Protein AF-A0A947ZB09-F1 (afdb_monomer)

Nearest PDB structures (foldseek):
  5fwl-assembly1_E  TM=7.378E-01  e=1.685E+00  Homo sapiens
  5fwk-assembly1_E  TM=7.440E-01  e=1.910E+00  Homo sapiens
  9c3i-assembly1_S  TM=6.758E-01  e=5.527E+00  Homo sapiens

Solvent-accessible surface area (backbone atoms only — not comparable to full-atom values): 6956 Å² total; per-residue (Å²): 134,90,80,82,79,88,73,82,77,86,71,90,79,78,80,80,72,70,97,64,78,86,76,70,78,64,84,77,91,85,71,79,83,56,88,48,73,65,56,42,52,50,54,51,50,52,56,48,49,57,50,49,51,57,48,50,68,51,42,56,63,53,42,51,55,50,50,56,53,35,54,64,31,67,77,37,76,91,36,53,72,59,33,55,55,45,51,56,48,43,52,53,49,52,53,50,43,53,55,46,50,51,54,33,41,77,69,66,77,45,136

Foldseek 3Di:
DDDDDPDDDPDPDDPPPPPDDPPPVDPDDDDDDQPDPVSVVVVVVVVVLVVLVVLLVCLVVVLVVLVVVLVVCVVPPVCVVVSVVSVVVSVVSVVSSVVSVVVCVVVVNDD

Structure (mmCIF, N/CA/C/O backbone):
data_AF-A0A947ZB09-F1
#
_entry.id   AF-A0A947ZB09-F1
#
loop_
_atom_site.group_PDB
_atom_site.id
_atom_site.type_symbol
_atom_site.label_atom_id
_atom_site.label_alt_id
_atom_site.label_comp_id
_atom_site.label_asym_id
_atom_site.label_entity_id
_atom_site.label_seq_id
_atom_site.pdbx_PDB_ins_code
_atom_site.Cartn_x
_atom_site.Cartn_y
_atom_site.Cartn_z
_atom_site.occupancy
_atom_site.B_iso_or_equiv
_atom_site.auth_seq_id
_atom_site.auth_comp_id
_atom_site.auth_asym_id
_atom_site.auth_atom_id
_atom_site.pdbx_PDB_model_num
ATOM 1 N N . ALA A 1 1 ? -66.129 6.537 -6.401 1.00 45.91 1 ALA A N 1
ATOM 2 C CA . ALA A 1 1 ? -65.199 5.637 -7.109 1.00 45.91 1 ALA A CA 1
ATOM 3 C C . ALA A 1 1 ? -64.169 6.477 -7.857 1.00 45.91 1 ALA A C 1
ATOM 5 O O . ALA A 1 1 ? -64.613 7.369 -8.556 1.00 45.91 1 ALA A O 1
ATOM 6 N N . LYS A 1 2 ? -62.871 6.143 -7.702 1.00 46.53 2 LYS A N 1
ATOM 7 C CA . LYS A 1 2 ? -61.719 6.411 -8.603 1.00 46.53 2 LYS A CA 1
ATOM 8 C C . LYS A 1 2 ? -61.416 7.886 -8.953 1.00 46.53 2 LYS A C 1
ATOM 10 O O . LYS A 1 2 ? -62.307 8.622 -9.322 1.00 46.53 2 LYS A O 1
ATOM 15 N N . LEU A 1 3 ? -60.193 8.403 -8.978 1.00 44.88 3 LEU A N 1
ATOM 16 C CA . LEU A 1 3 ? -58.837 8.009 -8.586 1.00 44.88 3 LEU A CA 1
ATOM 17 C C . LEU A 1 3 ? -58.070 9.347 -8.584 1.00 44.88 3 LEU A C 1
ATOM 19 O O . LEU A 1 3 ? -58.241 10.158 -9.493 1.00 44.88 3 LEU A O 1
ATOM 23 N N . ASN A 1 4 ? -57.290 9.596 -7.535 1.00 46.47 4 ASN A N 1
ATOM 24 C CA . ASN A 1 4 ? -56.634 10.875 -7.290 1.00 46.47 4 ASN A CA 1
ATOM 25 C C . ASN A 1 4 ? -55.526 11.180 -8.302 1.00 46.47 4 ASN A C 1
ATOM 27 O O . ASN A 1 4 ? -54.732 10.315 -8.670 1.00 46.47 4 ASN A O 1
ATOM 31 N N . ALA A 1 5 ? -55.471 12.461 -8.665 1.00 50.31 5 ALA A N 1
ATOM 32 C CA . ALA A 1 5 ? -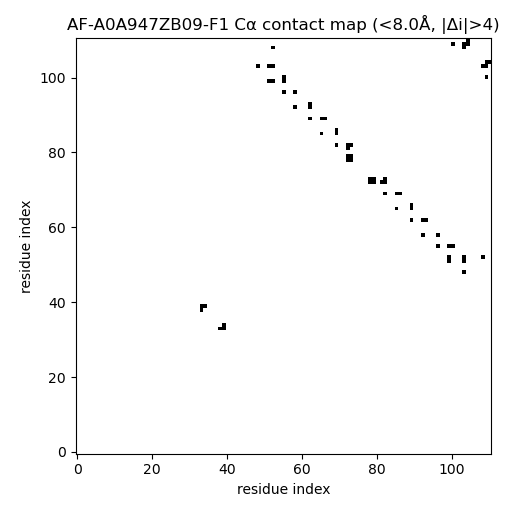54.403 13.103 -9.404 1.00 50.31 5 ALA A CA 1
ATOM 33 C C . ALA A 1 5 ? -53.023 12.757 -8.822 1.00 50.31 5 ALA A C 1
ATOM 35 O O . ALA A 1 5 ? -52.780 12.900 -7.621 1.00 50.31 5 ALA A O 1
ATOM 36 N N . PHE A 1 6 ? -52.114 12.349 -9.707 1.00 45.75 6 PHE A N 1
ATOM 37 C CA . PHE A 1 6 ? -50.680 12.271 -9.456 1.00 45.75 6 PHE A CA 1
ATOM 38 C C . PHE A 1 6 ? -50.170 13.668 -9.066 1.00 45.75 6 PHE A C 1
ATOM 40 O O . PHE A 1 6 ? -49.841 14.493 -9.916 1.00 45.75 6 PHE A O 1
ATOM 47 N N . LYS A 1 7 ? -50.122 13.956 -7.763 1.00 47.69 7 LYS A N 1
ATOM 48 C CA . LYS A 1 7 ? -49.312 15.052 -7.234 1.00 47.69 7 LYS A CA 1
ATOM 49 C C . LYS A 1 7 ? -47.868 14.574 -7.194 1.00 47.69 7 LYS A C 1
ATOM 51 O O . LYS A 1 7 ? -47.515 13.663 -6.452 1.00 47.69 7 LYS A O 1
ATOM 56 N N . SER A 1 8 ? -47.069 15.209 -8.039 1.00 48.00 8 SER A N 1
ATOM 57 C CA . SER A 1 8 ? -45.614 15.186 -8.075 1.00 48.00 8 SER A CA 1
ATOM 58 C C . SER A 1 8 ? -45.012 15.205 -6.668 1.00 48.00 8 SER A C 1
ATOM 60 O O . SER A 1 8 ? -45.037 16.230 -5.982 1.00 48.00 8 SER A O 1
ATOM 62 N N . ILE A 1 9 ? -44.442 14.077 -6.250 1.00 45.03 9 ILE A N 1
ATOM 63 C CA . ILE A 1 9 ? -43.523 14.047 -5.118 1.00 45.03 9 ILE A CA 1
ATOM 64 C C . ILE A 1 9 ? -42.211 14.626 -5.637 1.00 45.03 9 ILE A C 1
ATOM 66 O O . ILE A 1 9 ? -41.512 14.011 -6.441 1.00 45.03 9 ILE A O 1
ATOM 70 N N . ASN A 1 10 ? -41.906 15.837 -5.190 1.00 45.38 10 ASN A N 1
ATOM 71 C CA . ASN A 1 10 ? -40.607 16.461 -5.363 1.00 45.38 10 ASN A CA 1
ATOM 72 C C . ASN A 1 10 ? -39.614 15.694 -4.466 1.00 45.38 10 ASN A C 1
ATOM 74 O O . ASN A 1 10 ? -39.427 16.036 -3.303 1.00 45.38 10 ASN A O 1
ATOM 78 N N . MET A 1 11 ? -39.066 14.582 -4.967 1.00 44.12 11 MET A N 1
ATOM 79 C CA . MET A 1 11 ? -37.993 13.826 -4.314 1.00 44.12 11 MET A CA 1
ATOM 80 C C . MET A 1 11 ? -36.657 14.531 -4.600 1.00 44.12 11 MET A C 1
ATOM 82 O O . MET A 1 11 ? -36.211 14.525 -5.752 1.00 44.12 11 MET A O 1
ATOM 86 N N . PRO A 1 12 ? -35.963 15.108 -3.605 1.00 44.81 12 PRO A N 1
ATOM 87 C CA . PRO A 1 12 ? -34.585 15.519 -3.787 1.00 44.81 12 PRO A CA 1
ATOM 88 C C . PRO A 1 12 ? -33.700 14.271 -3.721 1.00 44.81 12 PRO A C 1
ATOM 90 O O . PRO A 1 12 ? -33.501 13.685 -2.661 1.00 44.81 12 PRO A O 1
ATOM 93 N N . GLY A 1 13 ? -33.142 13.869 -4.861 1.00 49.66 13 GLY A N 1
ATOM 94 C CA . GLY A 1 13 ? -32.010 12.944 -4.872 1.00 49.66 13 GLY A CA 1
ATOM 95 C C . GLY A 1 13 ? -32.282 11.558 -5.438 1.00 49.66 13 GLY A C 1
ATOM 96 O O . GLY A 1 13 ? -32.057 10.561 -4.770 1.00 49.66 13 GLY A O 1
ATOM 97 N N . THR A 1 14 ? -32.575 11.483 -6.730 1.00 51.50 14 THR A N 1
ATOM 98 C CA . THR A 1 14 ? -32.046 10.395 -7.563 1.00 51.50 14 THR A CA 1
ATOM 99 C C . THR A 1 14 ? -31.568 11.000 -8.869 1.00 51.50 14 THR A C 1
ATOM 101 O O . THR A 1 14 ? -32.195 10.868 -9.917 1.00 51.50 14 THR A O 1
ATOM 104 N N . GLY A 1 15 ? -30.451 11.727 -8.781 1.00 44.72 15 GLY A N 1
ATOM 105 C CA . GLY A 1 15 ? -29.661 12.083 -9.948 1.00 44.72 15 GLY A CA 1
ATOM 106 C C . GLY A 1 15 ? -29.249 10.793 -10.641 1.00 44.72 15 GLY A C 1
ATOM 107 O O . GLY A 1 15 ? -28.316 10.114 -10.211 1.00 44.72 15 GLY A O 1
ATOM 108 N N . ASN A 1 16 ? -30.007 10.456 -11.678 1.00 50.44 16 ASN A N 1
ATOM 109 C CA . ASN A 1 16 ? -29.683 9.491 -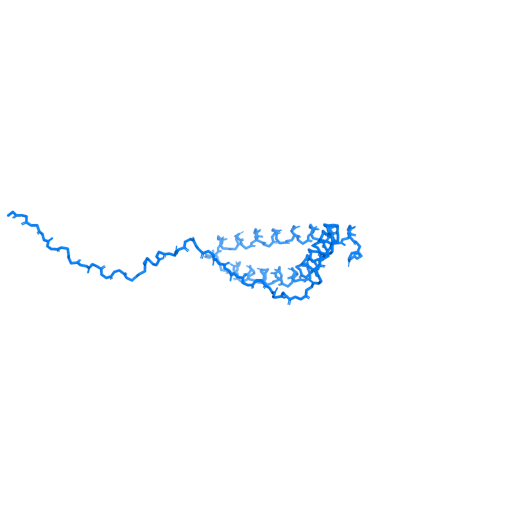12.704 1.00 50.44 16 ASN A CA 1
ATOM 110 C C . ASN A 1 16 ? -28.319 9.900 -13.272 1.00 50.44 16 ASN A C 1
ATOM 112 O O . ASN A 1 16 ? -28.241 10.773 -14.134 1.00 50.44 16 ASN A O 1
ATOM 116 N N . ARG A 1 17 ? -27.222 9.390 -12.698 1.00 57.56 17 ARG A N 1
ATOM 117 C CA . ARG A 1 17 ? -25.889 9.679 -13.229 1.00 57.56 17 ARG A CA 1
ATOM 118 C C . ARG A 1 17 ? -25.842 9.001 -14.593 1.00 57.56 17 ARG A C 1
ATOM 120 O O . ARG A 1 17 ? -25.943 7.773 -14.619 1.00 57.56 17 ARG A O 1
ATOM 127 N N . PRO A 1 18 ? -25.690 9.734 -15.706 1.00 48.44 18 PRO A N 1
ATOM 128 C CA . PRO A 1 18 ? -25.430 9.072 -16.968 1.00 48.44 18 PRO A CA 1
ATOM 129 C C . PRO A 1 18 ? -24.162 8.233 -16.786 1.00 48.44 18 PRO A C 1
ATOM 131 O O . PRO A 1 18 ? -23.133 8.730 -16.318 1.00 48.44 18 PRO A O 1
ATOM 134 N N . PHE A 1 19 ? -24.249 6.941 -17.108 1.00 49.91 19 PHE A N 1
ATOM 135 C CA . PHE A 1 19 ? -23.088 6.091 -17.358 1.00 49.91 19 PHE A CA 1
ATOM 136 C C . PHE A 1 19 ? -22.382 6.666 -18.590 1.00 49.91 19 PHE A C 1
ATOM 138 O O . PHE A 1 19 ? -22.607 6.264 -19.724 1.00 49.91 19 PHE A O 1
ATOM 145 N N . GLY A 1 20 ? -21.598 7.709 -18.358 1.00 46.94 20 GLY A N 1
ATOM 146 C CA . GLY A 1 20 ? -21.008 8.531 -19.391 1.00 46.94 20 GLY A CA 1
ATOM 147 C C . GLY A 1 20 ? -19.768 9.184 -18.824 1.00 46.94 20 GLY A C 1
ATOM 148 O O . GLY A 1 20 ? -19.840 10.243 -18.214 1.00 46.94 20 GLY A O 1
ATOM 149 N N . LEU A 1 21 ? -18.638 8.509 -19.028 1.00 51.34 21 LEU A N 1
ATOM 150 C CA . LEU A 1 21 ? -17.324 9.135 -19.135 1.00 51.34 21 LEU A CA 1
ATOM 151 C C . LEU A 1 21 ? -16.968 10.053 -17.959 1.00 51.34 21 LEU A C 1
ATOM 153 O O . LEU A 1 21 ? -16.958 11.278 -18.073 1.00 51.34 21 LEU A O 1
ATOM 157 N N . THR A 1 22 ? -16.522 9.464 -16.845 1.00 47.38 22 THR A N 1
ATOM 158 C CA . THR A 1 22 ? -15.582 10.190 -15.986 1.00 47.38 22 THR A CA 1
ATOM 159 C C . THR A 1 22 ? -14.274 10.332 -16.761 1.00 47.38 22 THR A C 1
ATOM 161 O O . THR A 1 22 ? -13.331 9.564 -16.559 1.00 47.38 22 THR A O 1
ATOM 164 N N . ASN A 1 23 ? -14.210 11.319 -17.653 1.00 49.47 23 ASN A N 1
ATOM 165 C CA . ASN A 1 23 ? -12.961 11.888 -18.124 1.00 49.47 23 ASN A CA 1
ATOM 166 C C . ASN A 1 23 ? -12.312 12.576 -16.919 1.00 49.47 23 ASN A C 1
ATOM 168 O O . ASN A 1 23 ? -12.288 13.797 -16.800 1.00 49.47 23 ASN A O 1
ATOM 172 N N . LYS A 1 24 ? -11.778 11.776 -15.987 1.00 47.78 24 LYS A N 1
ATOM 173 C CA . LYS A 1 24 ? -10.641 12.227 -15.203 1.00 47.78 24 LYS A CA 1
ATOM 174 C C . LYS A 1 24 ? -9.555 12.427 -16.238 1.00 47.78 24 LYS A C 1
ATOM 176 O O . LYS A 1 24 ? -8.953 11.454 -16.685 1.00 47.78 24 LYS A O 1
ATO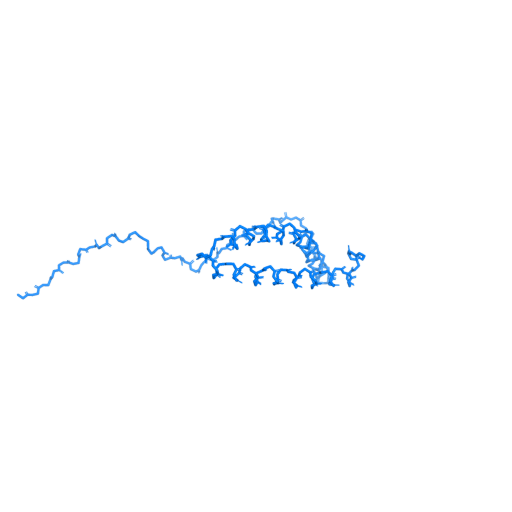M 181 N N . ALA A 1 25 ? -9.366 13.676 -16.648 1.00 49.00 25 ALA A N 1
ATOM 182 C CA . ALA A 1 25 ? -8.112 14.115 -17.212 1.00 49.00 25 ALA A CA 1
ATOM 183 C C . ALA A 1 25 ? -7.016 13.595 -16.271 1.00 49.00 25 ALA A C 1
ATOM 185 O O . ALA A 1 25 ? -6.809 14.110 -15.172 1.00 49.00 25 ALA A O 1
ATOM 186 N N . GLY A 1 26 ? -6.398 12.475 -16.657 1.00 46.41 26 GLY A N 1
ATOM 187 C CA . GLY A 1 26 ? -5.098 12.093 -16.140 1.00 46.41 26 GLY A CA 1
ATOM 188 C C . GLY A 1 26 ? -4.134 13.241 -16.434 1.00 46.41 26 GLY A C 1
ATOM 189 O O . GLY A 1 26 ? -4.423 14.046 -17.324 1.00 46.41 26 GLY A O 1
ATOM 190 N N . PRO A 1 27 ? -3.032 13.360 -15.679 1.00 51.38 27 PRO A N 1
ATOM 191 C CA . PRO A 1 27 ? -2.104 14.467 -15.865 1.00 51.38 27 PRO A CA 1
ATOM 192 C C . PRO A 1 27 ? -1.754 14.588 -17.353 1.00 51.38 27 PRO A C 1
ATOM 194 O O . PRO A 1 27 ? -1.398 13.589 -17.987 1.00 51.38 27 PRO A O 1
ATOM 197 N N . GLY A 1 28 ? -1.979 15.793 -17.893 1.00 47.81 28 GLY A N 1
ATOM 198 C CA . GLY A 1 28 ? -1.704 16.165 -19.278 1.00 47.81 28 GLY A CA 1
ATOM 199 C C . GLY A 1 28 ? -0.305 15.705 -19.673 1.00 47.81 28 GLY A C 1
ATOM 200 O O . GLY A 1 28 ? 0.615 15.731 -18.864 1.00 47.81 28 GLY A O 1
ATOM 201 N N . LYS A 1 29 ? -0.186 15.052 -20.830 1.00 51.56 29 LYS A N 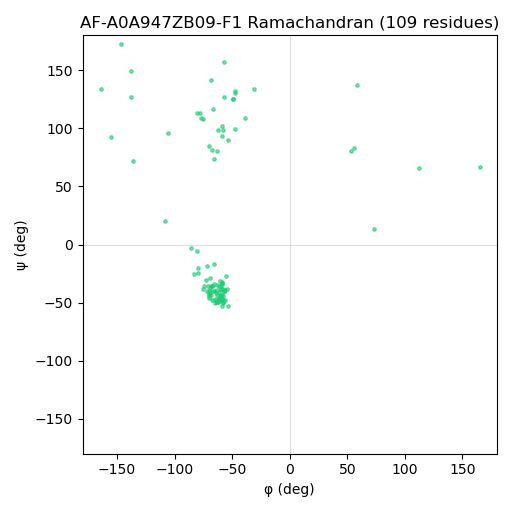1
ATOM 202 C CA . LYS A 1 29 ? 0.192 15.735 -22.077 1.00 51.56 29 LYS A CA 1
ATOM 203 C C . LYS A 1 29 ? 1.521 16.462 -21.882 1.00 51.56 29 LYS A C 1
ATOM 205 O O . LYS A 1 29 ? 1.506 17.620 -21.507 1.00 51.56 29 LYS A O 1
ATOM 210 N N . ASP A 1 30 ? 2.602 15.699 -22.032 1.00 52.41 30 ASP A N 1
ATOM 211 C CA . ASP A 1 30 ? 3.898 16.092 -22.608 1.00 52.41 30 ASP A CA 1
ATOM 212 C C . ASP A 1 30 ? 4.933 15.026 -22.240 1.00 52.41 30 ASP A C 1
ATOM 214 O O . ASP A 1 30 ? 5.843 15.236 -21.451 1.00 52.41 30 ASP A O 1
ATOM 218 N N . GLU A 1 31 ? 4.777 13.820 -22.782 1.00 48.28 31 GLU A N 1
ATOM 219 C CA . GLU A 1 31 ? 5.854 12.832 -22.758 1.00 48.28 31 GLU A CA 1
ATOM 220 C C . GLU A 1 31 ? 5.874 12.165 -24.129 1.00 48.28 31 GLU A C 1
ATOM 222 O O . GLU A 1 31 ? 4.821 11.750 -24.617 1.00 48.28 31 GLU A O 1
ATOM 227 N N . GLY A 1 32 ? 7.056 12.167 -24.749 1.00 53.56 32 GLY A N 1
ATOM 228 C CA . GLY A 1 32 ? 7.330 11.881 -26.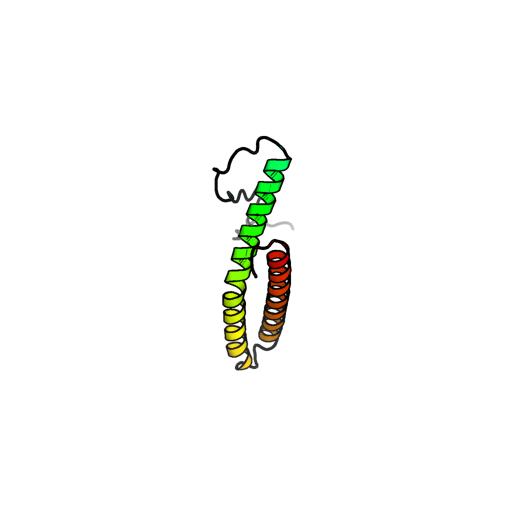156 1.00 53.56 32 GLY A CA 1
ATOM 229 C C . GLY A 1 32 ? 6.383 10.887 -26.820 1.00 53.56 32 GLY A C 1
ATOM 230 O O . GLY A 1 32 ? 6.075 9.821 -26.286 1.00 53.56 32 GLY A O 1
ATOM 231 N N . LYS A 1 33 ? 5.918 11.246 -28.022 1.00 57.69 33 LYS A N 1
ATOM 232 C CA . LYS A 1 33 ? 5.206 10.317 -28.898 1.00 57.69 33 LYS A CA 1
ATOM 233 C C . LYS A 1 33 ? 6.149 9.145 -29.172 1.00 57.69 33 LYS A C 1
ATOM 235 O O . LYS A 1 33 ? 7.070 9.301 -29.967 1.00 57.69 33 LYS A O 1
ATOM 240 N N . ALA A 1 34 ? 5.934 8.023 -28.486 1.00 60.00 34 ALA A N 1
ATOM 241 C CA . ALA A 1 34 ? 6.658 6.788 -28.744 1.00 60.00 34 ALA A CA 1
ATOM 242 C C . ALA A 1 34 ? 6.605 6.506 -30.249 1.00 60.00 34 ALA A C 1
ATOM 244 O O . ALA A 1 34 ? 5.524 6.517 -30.848 1.00 60.00 34 ALA A O 1
ATOM 245 N N . LYS A 1 35 ? 7.769 6.330 -30.867 1.00 66.19 35 LYS A N 1
ATOM 246 C CA . LYS A 1 35 ? 7.905 6.148 -32.312 1.00 66.19 35 LYS A CA 1
ATOM 247 C C . LYS A 1 35 ? 7.577 4.714 -32.724 1.00 66.19 35 LYS A C 1
ATOM 249 O O . LYS A 1 35 ? 7.235 4.481 -33.880 1.00 66.19 35 LYS A O 1
ATOM 254 N N . ASN A 1 36 ? 7.634 3.766 -31.786 1.00 81.25 36 ASN A N 1
ATOM 255 C CA . ASN A 1 36 ? 7.252 2.370 -31.983 1.00 81.25 36 ASN A CA 1
ATOM 256 C C . ASN A 1 36 ? 6.643 1.750 -30.701 1.00 81.25 36 ASN A C 1
ATOM 258 O O . ASN A 1 36 ? 6.596 2.367 -29.634 1.00 81.25 36 ASN A O 1
ATOM 262 N N . LYS A 1 37 ? 6.125 0.520 -30.821 1.00 83.69 37 LYS A N 1
ATOM 263 C CA . LYS A 1 37 ? 5.460 -0.210 -29.725 1.00 83.69 37 LYS A CA 1
ATOM 264 C C . LYS A 1 37 ? 6.405 -0.519 -28.556 1.00 83.69 37 LYS A C 1
ATOM 266 O O . LYS A 1 37 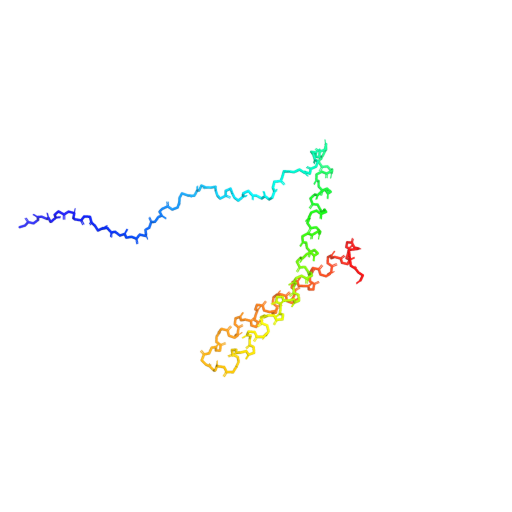? 5.974 -0.490 -27.408 1.00 83.69 37 LYS A O 1
ATOM 271 N N . GLU A 1 38 ? 7.671 -0.788 -28.850 1.00 81.38 38 GLU A N 1
ATOM 272 C CA . GLU A 1 38 ? 8.693 -1.137 -27.858 1.00 81.38 38 GLU A CA 1
ATOM 273 C C . GLU A 1 38 ? 9.008 0.056 -26.948 1.00 81.38 38 GLU A C 1
ATOM 275 O O . GLU A 1 38 ? 8.911 -0.062 -25.728 1.00 81.38 38 GLU A O 1
ATOM 280 N N . GLU A 1 39 ? 9.235 1.236 -27.531 1.00 79.69 39 GLU A N 1
ATOM 281 C CA . GLU A 1 39 ? 9.450 2.492 -26.804 1.00 79.69 39 GLU A CA 1
ATOM 282 C C . GLU A 1 39 ? 8.237 2.843 -25.922 1.00 79.69 39 GLU A C 1
ATOM 284 O O . GLU A 1 39 ? 8.375 3.275 -24.776 1.00 79.69 39 GLU A O 1
ATOM 289 N N . TYR A 1 40 ? 7.017 2.591 -26.410 1.00 81.56 40 TYR A N 1
ATOM 290 C CA . TYR A 1 40 ? 5.804 2.785 -25.614 1.00 81.56 40 TYR A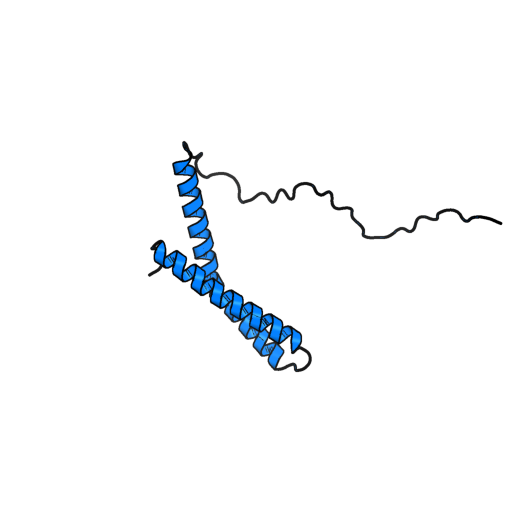 CA 1
ATOM 291 C C . TYR A 1 40 ? 5.754 1.860 -24.389 1.00 81.56 40 TYR A C 1
ATOM 293 O O . TYR A 1 40 ? 5.388 2.294 -23.287 1.00 81.56 40 TYR A O 1
ATOM 301 N N . ASP A 1 41 ? 6.110 0.588 -24.565 1.00 86.06 41 ASP A N 1
ATOM 302 C CA . ASP A 1 41 ? 6.113 -0.395 -23.486 1.00 86.06 41 ASP A CA 1
ATOM 303 C C . ASP A 1 41 ? 7.196 -0.086 -22.440 1.00 86.06 41 ASP A C 1
ATOM 305 O O . ASP A 1 41 ? 6.943 -0.240 -21.239 1.00 86.06 41 ASP A O 1
ATOM 309 N N . GLU A 1 42 ? 8.354 0.429 -22.855 1.00 86.75 42 GLU A N 1
ATOM 310 C CA . GLU A 1 42 ? 9.410 0.912 -21.959 1.00 86.75 42 GLU A CA 1
ATOM 311 C C . GLU A 1 42 ? 8.966 2.121 -21.133 1.00 86.75 42 GLU A C 1
ATOM 313 O O . GLU A 1 42 ? 9.024 2.080 -19.899 1.00 86.75 42 GLU A O 1
ATOM 318 N N . ILE A 1 43 ? 8.405 3.152 -21.773 1.00 84.81 43 ILE A N 1
ATOM 319 C CA . ILE A 1 43 ? 7.851 4.325 -21.076 1.00 84.81 43 ILE A CA 1
ATOM 320 C C . ILE A 1 43 ? 6.772 3.888 -20.074 1.00 84.81 43 ILE A C 1
ATOM 322 O O . ILE A 1 43 ? 6.694 4.377 -18.941 1.00 84.81 43 ILE A O 1
ATOM 326 N N . LYS A 1 44 ? 5.919 2.932 -20.454 1.00 87.25 44 LYS A N 1
ATOM 327 C CA . LYS A 1 44 ? 4.868 2.408 -19.576 1.00 87.25 44 LYS A CA 1
ATOM 328 C C . LYS A 1 44 ? 5.443 1.659 -18.372 1.00 87.25 44 LYS A C 1
ATOM 330 O O . LYS A 1 44 ? 4.895 1.808 -17.270 1.00 87.25 44 LYS A O 1
ATOM 335 N N . LYS A 1 45 ? 6.512 0.875 -18.560 1.00 87.00 45 LYS A N 1
ATOM 336 C CA . LYS A 1 45 ? 7.244 0.196 -17.477 1.00 87.00 45 LYS A CA 1
ATOM 337 C C . LYS A 1 45 ? 7.865 1.213 -16.522 1.00 87.00 45 LYS A C 1
ATOM 339 O O . LYS A 1 45 ? 7.579 1.138 -15.328 1.00 87.00 45 LYS A O 1
ATOM 344 N N . ASP A 1 46 ? 8.577 2.213 -17.031 1.00 86.56 46 ASP A N 1
ATOM 345 C CA . ASP A 1 46 ? 9.191 3.272 -16.218 1.00 86.56 46 ASP A CA 1
ATOM 346 C C . ASP A 1 46 ? 8.141 4.059 -15.410 1.00 86.56 46 ASP A C 1
ATOM 348 O O . ASP A 1 46 ? 8.223 4.192 -14.185 1.00 86.56 46 ASP A O 1
ATOM 352 N N . ARG A 1 47 ? 7.035 4.475 -16.043 1.00 89.00 47 ARG A N 1
ATOM 353 C CA . ARG A 1 47 ? 5.922 5.130 -15.326 1.00 89.00 47 ARG A CA 1
ATOM 354 C C . ARG A 1 47 ? 5.313 4.252 -14.243 1.00 89.00 47 ARG A C 1
ATOM 356 O O . ARG A 1 47 ? 4.780 4.771 -13.256 1.00 89.00 47 ARG A O 1
ATOM 363 N N . ARG A 1 48 ? 5.238 2.938 -14.463 1.00 88.56 48 ARG A N 1
ATOM 364 C CA . ARG A 1 48 ? 4.723 1.996 -13.461 1.00 88.56 48 ARG A CA 1
ATOM 365 C C . ARG A 1 48 ? 5.691 1.916 -12.288 1.00 88.56 48 ARG A C 1
ATOM 367 O O . ARG A 1 48 ? 5.243 2.012 -11.149 1.00 88.56 48 ARG A O 1
ATOM 374 N N . LEU A 1 49 ? 6.981 1.849 -12.579 1.00 88.56 49 LEU A N 1
ATOM 375 C CA . LEU A 1 49 ? 8.044 1.767 -11.595 1.00 88.56 49 LEU A CA 1
ATOM 376 C C . LEU A 1 49 ? 8.103 3.012 -10.702 1.00 88.56 49 LEU A C 1
ATOM 378 O O . LEU A 1 49 ? 7.990 2.907 -9.481 1.00 88.56 49 LEU A O 1
ATOM 382 N N . LYS A 1 50 ? 8.090 4.207 -11.306 1.00 90.00 50 LYS A N 1
ATOM 383 C CA . LYS A 1 50 ? 7.991 5.493 -10.592 1.00 90.00 50 LYS A CA 1
ATOM 384 C C . LYS A 1 50 ? 6.756 5.575 -9.690 1.00 90.00 50 LYS A C 1
ATOM 386 O O . LYS A 1 50 ? 6.818 6.128 -8.592 1.00 90.00 50 LYS A O 1
ATOM 391 N N . ARG A 1 51 ? 5.610 5.045 -10.135 1.00 90.19 51 ARG A N 1
ATOM 392 C CA . ARG A 1 51 ? 4.376 5.006 -9.326 1.00 90.19 51 ARG A CA 1
ATOM 393 C C . ARG A 1 51 ? 4.491 4.045 -8.149 1.00 90.19 51 ARG A C 1
ATOM 395 O O . ARG A 1 51 ? 4.022 4.376 -7.062 1.00 90.19 51 ARG A O 1
ATOM 402 N N . ASP A 1 52 ? 5.081 2.879 -8.367 1.00 88.62 52 ASP A N 1
ATOM 403 C CA . ASP A 1 52 ? 5.257 1.861 -7.336 1.00 88.62 52 ASP A CA 1
ATOM 404 C C . ASP A 1 52 ? 6.278 2.314 -6.277 1.00 88.62 52 ASP A C 1
ATOM 406 O O . ASP A 1 52 ? 5.998 2.171 -5.087 1.00 88.62 52 ASP A O 1
ATOM 410 N N . LYS A 1 53 ? 7.352 3.009 -6.675 1.00 88.62 53 LYS A N 1
ATOM 411 C CA . LYS A 1 53 ? 8.311 3.659 -5.764 1.00 88.62 53 LYS A CA 1
ATOM 412 C C . LYS A 1 53 ? 7.653 4.699 -4.855 1.00 88.62 53 LYS A C 1
ATOM 414 O O . LYS A 1 53 ? 7.685 4.561 -3.636 1.00 88.62 53 LYS A O 1
ATOM 419 N N . ARG A 1 54 ? 6.915 5.660 -5.429 1.00 91.25 54 ARG A N 1
ATOM 420 C CA . ARG A 1 54 ? 6.168 6.668 -4.642 1.00 91.25 54 ARG A CA 1
ATOM 421 C C . ARG A 1 54 ? 5.148 6.040 -3.687 1.00 91.25 54 ARG A C 1
ATOM 423 O O . ARG A 1 54 ? 4.856 6.595 -2.631 1.00 91.25 54 ARG A O 1
ATOM 430 N N . ARG A 1 55 ? 4.529 4.919 -4.078 1.00 91.38 55 ARG A N 1
ATOM 431 C CA . ARG A 1 55 ? 3.592 4.183 -3.214 1.00 91.38 55 ARG A CA 1
ATOM 432 C C . ARG A 1 55 ? 4.315 3.509 -2.058 1.00 91.38 55 ARG A C 1
ATOM 434 O O . ARG A 1 55 ? 3.792 3.555 -0.951 1.00 91.38 55 ARG A O 1
ATOM 441 N N . TYR A 1 56 ? 5.466 2.902 -2.327 1.00 90.38 56 TYR A N 1
ATOM 442 C CA . TYR A 1 56 ? 6.304 2.268 -1.318 1.00 90.38 56 TYR A CA 1
ATOM 443 C C . TYR A 1 56 ? 6.789 3.284 -0.275 1.00 90.38 56 TYR A C 1
ATOM 445 O O . TYR A 1 56 ? 6.599 3.060 0.915 1.00 90.38 56 TYR A O 1
ATOM 453 N N . GLU A 1 57 ? 7.290 4.441 -0.710 1.00 89.75 57 GLU A N 1
ATOM 454 C CA . GLU A 1 57 ? 7.756 5.514 0.185 1.00 89.75 57 GLU A CA 1
ATOM 455 C C . GLU A 1 57 ? 6.640 6.024 1.112 1.00 89.75 57 GLU A C 1
ATOM 457 O O . GLU A 1 57 ? 6.830 6.173 2.314 1.00 89.75 57 GLU A O 1
ATOM 462 N N . LYS A 1 58 ? 5.426 6.220 0.581 1.00 92.75 58 LYS A N 1
ATOM 463 C CA . LYS A 1 58 ? 4.276 6.716 1.361 1.00 92.75 58 LYS A CA 1
ATOM 464 C C . LYS A 1 58 ? 3.572 5.643 2.192 1.00 92.75 58 LYS A C 1
ATOM 466 O O . LYS A 1 58 ? 2.610 5.948 2.903 1.00 92.75 58 LYS A O 1
ATOM 471 N N . MET A 1 59 ? 3.963 4.375 2.059 1.00 91.81 59 MET A N 1
ATOM 472 C CA . MET A 1 59 ? 3.271 3.286 2.744 1.00 91.81 59 MET A CA 1
ATOM 473 C C . MET A 1 59 ? 3.518 3.296 4.245 1.00 91.81 59 MET A C 1
ATOM 475 O O . MET A 1 59 ? 2.574 3.031 4.987 1.00 91.81 59 MET A O 1
ATOM 479 N N . ASP A 1 60 ? 4.719 3.668 4.684 1.00 89.50 60 ASP A N 1
ATOM 480 C CA . ASP A 1 60 ? 5.057 3.717 6.107 1.00 89.50 60 ASP A CA 1
ATOM 481 C C . ASP A 1 60 ? 4.260 4.777 6.852 1.00 89.50 60 ASP A C 1
ATOM 483 O O . ASP A 1 60 ? 3.600 4.461 7.839 1.00 89.50 60 ASP A O 1
ATOM 487 N N . GLU A 1 61 ? 4.187 5.995 6.316 1.00 91.88 61 GLU A N 1
ATOM 488 C CA . GLU A 1 61 ? 3.350 7.052 6.894 1.00 91.88 61 GLU A CA 1
ATOM 489 C C . GLU A 1 61 ? 1.882 6.626 7.001 1.00 91.88 61 GLU A C 1
ATOM 491 O O . GLU A 1 61 ? 1.195 6.918 7.982 1.00 91.88 61 GLU A O 1
ATOM 496 N N . ARG A 1 62 ? 1.370 5.927 5.982 1.00 93.69 62 ARG A N 1
ATOM 497 C CA . ARG A 1 62 ? -0.021 5.473 5.971 1.00 93.69 62 ARG A CA 1
ATOM 498 C C . ARG A 1 62 ? -0.265 4.370 6.995 1.00 93.69 62 ARG A C 1
ATOM 500 O O . ARG A 1 62 ? -1.319 4.383 7.628 1.00 93.69 62 ARG A O 1
ATOM 507 N N . ILE A 1 63 ? 0.661 3.423 7.128 1.00 93.12 63 ILE A N 1
ATOM 508 C CA . ILE A 1 63 ? 0.592 2.357 8.131 1.00 93.12 63 ILE A CA 1
ATOM 509 C C . ILE A 1 63 ? 0.630 2.977 9.528 1.00 93.12 63 ILE A C 1
ATOM 511 O O . ILE A 1 63 ? -0.293 2.731 10.300 1.00 93.12 63 ILE A O 1
ATOM 515 N N . LEU A 1 64 ? 1.585 3.873 9.791 1.00 93.69 64 LEU A N 1
ATOM 516 C CA . LEU A 1 64 ? 1.741 4.559 11.074 1.00 93.69 64 LEU A CA 1
ATOM 517 C C . LEU A 1 64 ? 0.463 5.306 11.489 1.00 93.69 64 LEU A C 1
ATOM 519 O O . LEU A 1 64 ? -0.031 5.136 12.600 1.00 93.69 64 LEU A O 1
ATOM 523 N N . ARG A 1 65 ? -0.145 6.081 10.579 1.00 93.94 65 ARG A N 1
ATOM 524 C CA . ARG A 1 65 ? -1.410 6.790 10.862 1.00 93.94 65 ARG A CA 1
ATOM 525 C C . ARG A 1 65 ? -2.559 5.838 11.195 1.00 93.94 65 ARG A C 1
ATOM 527 O O . ARG A 1 65 ? -3.432 6.170 11.995 1.00 93.94 65 ARG A O 1
ATOM 534 N N . LEU A 1 66 ? -2.611 4.674 10.546 1.00 92.62 66 LEU A N 1
ATOM 535 C CA . LEU A 1 66 ? -3.644 3.676 10.821 1.00 92.62 66 LEU A CA 1
ATOM 536 C C . LEU A 1 66 ? -3.392 2.956 12.146 1.00 92.62 66 LEU A C 1
ATOM 538 O O . LEU A 1 66 ? -4.362 2.662 12.839 1.00 92.62 66 LEU A O 1
ATOM 542 N N . GLU A 1 67 ? -2.131 2.712 12.505 1.00 92.31 67 GLU A N 1
ATOM 543 C CA . GLU A 1 67 ? -1.731 2.151 13.800 1.00 92.31 67 GLU A CA 1
ATOM 544 C C . GLU A 1 67 ? -2.087 3.102 14.949 1.00 92.31 67 GLU A C 1
ATOM 546 O O . GLU A 1 67 ? -2.776 2.685 15.876 1.00 92.31 67 GLU A O 1
ATOM 551 N N . GLN A 1 68 ? -1.777 4.397 14.829 1.00 92.62 68 GLN A N 1
ATOM 552 C CA . GLN A 1 68 ? -2.202 5.420 15.798 1.00 92.62 68 GLN A CA 1
ATOM 553 C C . GLN A 1 68 ? -3.730 5.474 15.934 1.00 92.62 68 GLN A C 1
ATOM 555 O O . GLN A 1 68 ? -4.284 5.504 17.033 1.00 92.62 68 GLN A O 1
ATOM 560 N N . ARG A 1 69 ? -4.458 5.426 14.808 1.00 90.56 69 ARG A N 1
ATOM 561 C CA . ARG A 1 69 ? -5.925 5.378 14.842 1.00 90.56 69 ARG A CA 1
ATOM 562 C C . ARG A 1 69 ? -6.432 4.103 15.515 1.00 90.56 69 ARG A C 1
ATOM 564 O O . ARG A 1 69 ? -7.427 4.154 16.228 1.00 90.56 69 ARG A O 1
ATOM 571 N N . LEU A 1 70 ? -5.791 2.964 15.288 1.00 90.25 70 LEU A N 1
ATOM 572 C CA . LEU A 1 70 ? -6.163 1.713 15.935 1.00 90.25 70 LEU A CA 1
ATOM 573 C C . LEU A 1 70 ? -5.961 1.790 17.452 1.00 90.25 70 LEU A C 1
ATOM 575 O O . LEU A 1 70 ? -6.833 1.340 18.187 1.00 90.25 70 LEU A O 1
ATOM 579 N N . GLU A 1 71 ? -4.865 2.387 17.909 1.00 88.69 71 GLU A N 1
ATOM 580 C CA . GLU A 1 71 ? -4.572 2.585 19.330 1.00 88.69 71 GLU A CA 1
ATOM 581 C C . GLU A 1 71 ? -5.661 3.416 20.018 1.00 88.69 71 GLU A C 1
ATOM 583 O O . GLU A 1 71 ? -6.230 2.977 21.015 1.00 88.69 71 GLU A O 1
ATOM 588 N N . THR A 1 72 ? -6.079 4.532 19.407 1.00 87.31 72 THR A N 1
ATOM 589 C CA . THR A 1 72 ? -7.193 5.341 19.944 1.00 87.31 72 THR A CA 1
ATOM 590 C C . THR A 1 72 ? -8.508 4.564 20.037 1.00 87.31 72 THR A C 1
ATOM 592 O O . THR A 1 72 ? -9.306 4.799 20.936 1.00 87.31 72 THR A O 1
ATOM 595 N N . LEU A 1 73 ? -8.739 3.610 19.129 1.00 86.06 73 LEU A N 1
ATOM 596 C CA . LEU A 1 73 ? -9.951 2.793 19.111 1.00 86.06 73 LEU A CA 1
ATOM 597 C C . LEU A 1 73 ? -9.900 1.600 20.063 1.00 86.06 73 LEU A C 1
ATOM 599 O O . LEU A 1 73 ? -10.957 1.130 20.467 1.00 86.06 73 LEU A O 1
ATOM 603 N N . LYS A 1 74 ? -8.713 1.088 20.405 1.00 77.75 74 LYS A N 1
ATOM 604 C CA . LYS A 1 74 ? -8.567 -0.009 21.375 1.00 77.75 74 LYS A CA 1
ATOM 605 C C . LYS A 1 74 ? -8.917 0.433 22.793 1.00 77.75 74 LYS A C 1
ATOM 607 O O . LYS A 1 74 ? -9.429 -0.378 23.557 1.00 77.75 74 LYS A O 1
ATOM 612 N N . ASN A 1 75 ? -8.722 1.714 23.093 1.00 78.00 75 ASN A N 1
ATOM 613 C CA . ASN A 1 75 ? -9.130 2.320 24.358 1.00 78.00 75 ASN A CA 1
ATOM 614 C C . ASN A 1 75 ? -10.663 2.477 24.471 1.00 78.00 75 ASN A C 1
ATOM 616 O O . ASN A 1 75 ? -11.186 2.558 25.578 1.00 78.00 75 ASN A O 1
ATOM 620 N N . ASP A 1 76 ? -11.390 2.433 23.345 1.00 76.00 76 ASP A N 1
ATOM 621 C CA . ASP A 1 76 ? -12.853 2.515 23.279 1.00 76.00 76 ASP A CA 1
ATOM 622 C C . ASP A 1 76 ? -13.477 1.138 22.971 1.00 76.00 76 ASP A C 1
ATOM 624 O O . ASP A 1 76 ? -13.651 0.747 21.810 1.00 76.00 76 ASP A O 1
ATOM 628 N N . SER A 1 77 ? -13.901 0.407 24.007 1.00 66.06 77 SER A N 1
ATOM 629 C CA . SER A 1 77 ? -14.496 -0.941 23.883 1.00 66.06 77 SER A CA 1
ATOM 630 C C . SER A 1 77 ? -15.709 -1.016 22.933 1.00 66.06 77 SER A C 1
ATOM 632 O O . SER A 1 77 ? -15.931 -2.038 22.275 1.00 66.06 77 SER A O 1
ATOM 634 N N . ALA A 1 78 ? -16.444 0.090 22.768 1.00 70.38 78 ALA A N 1
ATOM 635 C CA . ALA A 1 78 ? -17.585 0.218 21.859 1.00 70.38 78 ALA A CA 1
ATOM 636 C C . ALA A 1 78 ? -17.219 0.118 20.361 1.00 70.38 78 ALA A C 1
ATOM 638 O O . ALA A 1 78 ? -18.092 -0.108 19.521 1.00 70.38 78 ALA A O 1
ATOM 639 N N . LYS A 1 79 ? -15.939 0.268 19.992 1.00 77.88 79 LYS A N 1
ATOM 640 C CA . LYS A 1 79 ? -15.488 0.340 18.588 1.00 77.88 79 LYS A CA 1
ATOM 641 C C . LYS A 1 79 ? -14.734 -0.913 18.123 1.00 77.88 79 LYS A C 1
ATOM 643 O O . LYS A 1 79 ? -14.043 -0.883 17.100 1.00 77.88 79 LYS A O 1
ATOM 648 N N . SER A 1 80 ? -14.912 -2.048 18.804 1.00 80.00 80 SER A N 1
ATOM 649 C CA . SER A 1 80 ? -14.176 -3.299 18.540 1.00 80.00 80 SER A CA 1
ATOM 650 C C . SER A 1 80 ? -14.266 -3.794 17.083 1.00 80.00 80 SER A C 1
ATOM 652 O O . SER A 1 80 ? -13.271 -4.230 16.502 1.00 80.00 80 SER A O 1
ATOM 654 N N . ALA A 1 81 ? -15.427 -3.668 16.431 1.00 86.75 81 ALA A N 1
ATOM 655 C CA . ALA A 1 81 ? -15.592 -4.043 15.024 1.00 86.75 81 ALA A CA 1
ATOM 656 C C . ALA A 1 81 ? -14.809 -3.120 14.071 1.00 86.75 81 ALA A C 1
ATOM 658 O O . ALA A 1 81 ? -14.277 -3.570 13.052 1.00 86.75 81 ALA A O 1
ATOM 659 N N . GLN A 1 82 ? -14.716 -1.829 14.398 1.00 87.88 82 GLN A N 1
ATOM 660 C CA . GLN A 1 82 ? -13.941 -0.855 13.632 1.00 87.88 82 GLN A CA 1
ATOM 661 C C . GLN A 1 82 ? -12.437 -1.086 13.811 1.00 87.88 82 GLN A C 1
ATOM 663 O O . GLN A 1 82 ? -11.704 -1.049 12.821 1.00 87.88 82 GLN A O 1
ATOM 668 N N . ALA A 1 83 ? -12.000 -1.404 15.033 1.00 88.44 83 ALA A N 1
ATOM 669 C CA . ALA A 1 83 ? -10.624 -1.791 15.332 1.00 88.44 83 ALA A CA 1
ATOM 670 C C . ALA A 1 83 ? -10.197 -3.021 14.507 1.00 88.44 83 ALA A C 1
ATOM 672 O O . ALA A 1 83 ? -9.224 -2.947 13.760 1.00 88.44 83 ALA A O 1
ATOM 673 N N . LYS A 1 84 ? -11.005 -4.093 14.492 1.00 89.62 84 LYS A N 1
ATOM 674 C CA . LYS A 1 84 ? -10.739 -5.295 13.671 1.00 89.62 84 LYS A CA 1
ATOM 675 C C . LYS A 1 84 ? -10.627 -4.992 12.170 1.00 89.62 84 LYS A C 1
ATOM 677 O O . LYS A 1 84 ? -9.809 -5.577 11.460 1.00 89.62 84 LYS A O 1
ATOM 682 N N . ARG A 1 85 ? -11.456 -4.082 11.640 1.00 91.56 85 ARG A N 1
ATOM 683 C CA . ARG A 1 85 ? -11.380 -3.658 10.224 1.00 91.56 85 ARG A CA 1
ATOM 684 C C . ARG A 1 85 ? -10.097 -2.877 9.927 1.00 91.56 85 ARG A C 1
ATOM 686 O O . ARG A 1 85 ? -9.551 -3.000 8.825 1.00 91.56 85 ARG A O 1
ATOM 693 N N . LEU A 1 86 ? -9.636 -2.075 10.883 1.00 91.88 86 LEU A N 1
ATOM 694 C CA . LEU A 1 86 ? -8.384 -1.332 10.781 1.00 91.88 86 LEU A CA 1
ATOM 695 C C . LEU A 1 86 ? -7.174 -2.258 10.841 1.00 91.88 86 LEU A C 1
ATOM 697 O O . LEU A 1 86 ? -6.324 -2.149 9.963 1.00 91.88 86 LEU A O 1
ATOM 701 N N . GLU A 1 87 ? -7.156 -3.225 11.757 1.00 92.62 87 GLU A N 1
ATOM 702 C CA . GLU A 1 87 ? -6.113 -4.259 11.844 1.00 92.62 87 GLU A CA 1
ATOM 703 C C . GLU A 1 87 ? -5.931 -4.984 10.508 1.00 92.62 87 GLU A C 1
ATOM 705 O O . GLU A 1 87 ? -4.846 -4.955 9.929 1.00 92.62 87 GLU A O 1
ATOM 710 N N . LYS A 1 88 ? -7.023 -5.500 9.928 1.00 94.88 88 LYS A N 1
ATOM 711 C CA . LYS A 1 88 ? -6.988 -6.137 8.598 1.00 94.88 88 LYS A CA 1
ATOM 712 C C . LYS A 1 88 ? -6.491 -5.198 7.496 1.00 94.88 88 LYS A C 1
ATOM 714 O O . LYS A 1 88 ? -5.917 -5.629 6.500 1.00 94.88 88 LYS A O 1
ATOM 719 N N . SER A 1 89 ? -6.762 -3.900 7.610 1.00 93.75 89 SER A N 1
ATOM 720 C CA . SER A 1 89 ? -6.317 -2.920 6.613 1.00 93.75 89 SER A CA 1
ATOM 721 C C . SER A 1 89 ? -4.827 -2.613 6.737 1.00 93.75 89 SER A C 1
ATOM 723 O O . SER A 1 89 ? -4.162 -2.501 5.709 1.00 93.75 89 SER A O 1
ATOM 725 N N . ILE A 1 90 ? -4.308 -2.534 7.962 1.00 93.69 90 ILE A N 1
ATOM 726 C CA . ILE A 1 90 ? -2.877 -2.397 8.250 1.00 93.69 90 ILE A CA 1
ATOM 727 C C . ILE A 1 90 ? -2.123 -3.622 7.735 1.00 93.69 90 ILE A C 1
ATOM 729 O O . ILE A 1 90 ? -1.154 -3.469 6.999 1.00 93.69 90 ILE A O 1
ATOM 733 N N . GLU A 1 91 ? -2.607 -4.828 8.034 1.00 95.12 91 GLU A N 1
ATOM 734 C CA . GLU A 1 91 ? -2.003 -6.083 7.576 1.00 95.12 91 GLU A CA 1
ATOM 735 C C . GLU A 1 91 ? -1.910 -6.148 6.044 1.00 95.12 91 GLU A C 1
ATOM 737 O O . GLU A 1 91 ? -0.840 -6.381 5.483 1.00 95.12 91 GLU A O 1
ATOM 742 N N . ARG A 1 92 ? -3.004 -5.827 5.338 1.00 95.44 92 ARG A N 1
ATOM 743 C CA . ARG A 1 92 ? -2.994 -5.753 3.868 1.00 95.44 92 ARG A CA 1
ATOM 744 C C . ARG A 1 92 ? -1.992 -4.733 3.333 1.00 95.44 92 ARG A C 1
ATOM 746 O O . ARG A 1 92 ? -1.367 -4.981 2.304 1.00 95.44 92 ARG A O 1
ATOM 753 N N . LEU A 1 93 ? -1.846 -3.585 3.996 1.00 94.12 93 LEU A N 1
ATOM 754 C CA . LEU A 1 93 ? -0.868 -2.573 3.595 1.00 94.12 93 LEU A CA 1
ATOM 755 C C . LEU A 1 93 ? 0.567 -3.041 3.840 1.00 94.12 93 LEU A C 1
ATOM 757 O O . LEU A 1 93 ? 1.400 -2.829 2.964 1.00 94.12 93 LEU A O 1
ATOM 761 N N . LYS A 1 94 ? 0.841 -3.723 4.959 1.00 93.44 94 LYS A N 1
ATOM 762 C CA . LYS A 1 94 ? 2.149 -4.332 5.247 1.00 93.44 94 LYS A CA 1
ATOM 763 C C . LYS A 1 94 ? 2.513 -5.375 4.191 1.00 93.44 94 LYS A C 1
ATOM 765 O O . LYS A 1 94 ? 3.576 -5.275 3.584 1.00 93.44 94 LYS A O 1
ATOM 770 N N . ASN A 1 95 ? 1.596 -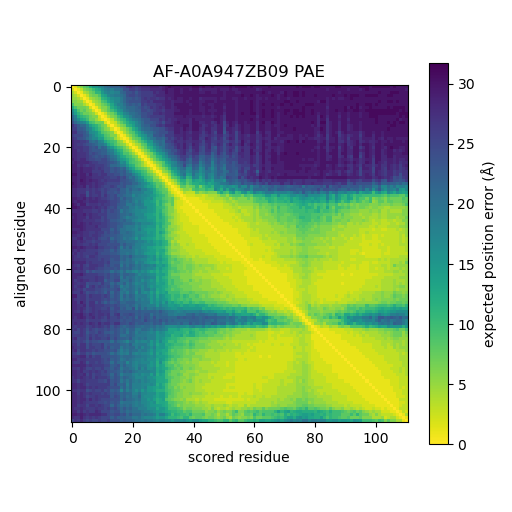6.287 3.869 1.00 94.62 95 ASN A N 1
ATOM 771 C CA . ASN A 1 95 ? 1.809 -7.283 2.814 1.00 94.62 95 ASN A CA 1
ATOM 772 C C . ASN A 1 95 ? 2.061 -6.616 1.460 1.00 94.62 95 ASN A C 1
ATOM 774 O O . ASN A 1 95 ? 3.002 -6.963 0.747 1.00 94.62 95 ASN A O 1
ATOM 778 N N . ARG A 1 96 ? 1.281 -5.580 1.129 1.00 93.25 96 ARG A N 1
ATOM 779 C CA . ARG A 1 96 ? 1.480 -4.844 -0.118 1.00 93.25 96 ARG A CA 1
ATOM 780 C C . ARG A 1 96 ? 2.806 -4.082 -0.156 1.00 93.25 96 ARG A C 1
ATOM 782 O O . ARG A 1 96 ? 3.400 -3.980 -1.228 1.00 93.25 96 ARG A O 1
ATOM 789 N N . LYS A 1 97 ? 3.279 -3.568 0.981 1.00 91.94 97 LYS A N 1
ATOM 790 C CA . LYS A 1 97 ? 4.602 -2.947 1.095 1.00 91.94 97 LYS A CA 1
ATOM 791 C C . LYS A 1 97 ? 5.694 -3.965 0.778 1.00 91.94 97 LYS A C 1
ATOM 793 O O . LYS A 1 97 ? 6.561 -3.663 -0.034 1.00 91.94 97 LYS A O 1
ATOM 798 N N . VAL A 1 98 ? 5.613 -5.170 1.344 1.00 93.69 98 VAL A N 1
ATOM 799 C CA . VAL A 1 98 ? 6.568 -6.260 1.076 1.00 93.69 98 VAL A CA 1
ATOM 800 C C . VAL A 1 98 ? 6.562 -6.653 -0.404 1.00 93.69 98 VAL A C 1
ATOM 802 O O . VAL A 1 98 ? 7.622 -6.790 -1.009 1.00 93.69 98 VAL A O 1
ATOM 805 N N . GLU A 1 99 ? 5.388 -6.784 -1.026 1.00 93.44 99 GLU A N 1
ATOM 806 C CA . GLU A 1 99 ? 5.289 -7.055 -2.468 1.00 93.44 99 GLU A CA 1
ATOM 807 C C . GLU A 1 99 ? 5.943 -5.960 -3.320 1.00 93.44 99 GLU A C 1
ATOM 809 O O . GLU A 1 99 ? 6.651 -6.261 -4.281 1.00 93.44 99 GLU A O 1
ATOM 814 N N . LEU A 1 100 ? 5.699 -4.687 -2.989 1.00 90.81 100 LEU A N 1
ATOM 815 C CA . LEU A 1 100 ? 6.313 -3.560 -3.692 1.00 90.81 100 LEU A CA 1
ATOM 816 C C . LEU A 1 100 ? 7.825 -3.534 -3.481 1.00 90.81 100 LEU A C 1
ATOM 818 O O . LEU A 1 100 ? 8.555 -3.308 -4.438 1.00 90.81 100 LEU A O 1
ATOM 822 N N . GLN A 1 101 ? 8.293 -3.827 -2.269 1.00 92.06 101 GLN A N 1
ATOM 823 C CA . GLN A 1 101 ? 9.714 -3.915 -1.963 1.00 92.06 101 GLN A CA 1
ATOM 824 C C . GLN A 1 101 ? 10.403 -4.979 -2.822 1.00 92.06 101 GLN A C 1
ATOM 826 O O . GLN A 1 101 ? 11.436 -4.696 -3.417 1.00 92.06 101 GLN A O 1
ATOM 831 N N . LYS A 1 102 ? 9.817 -6.180 -2.931 1.00 92.62 102 LYS A N 1
ATOM 832 C CA . LYS A 1 102 ? 10.353 -7.260 -3.777 1.00 92.62 102 LYS A CA 1
ATOM 833 C C . LYS A 1 102 ? 10.471 -6.820 -5.235 1.00 92.62 102 LYS A C 1
ATOM 835 O O . LYS A 1 102 ? 11.551 -6.900 -5.804 1.00 92.62 102 LYS A O 1
ATOM 840 N N . ARG A 1 103 ? 9.400 -6.250 -5.796 1.00 89.44 103 ARG A N 1
ATOM 841 C CA 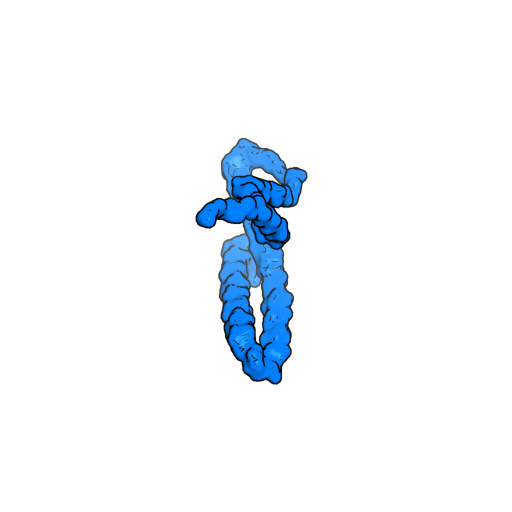. ARG A 1 103 ? 9.386 -5.761 -7.187 1.00 89.44 103 ARG A CA 1
ATOM 842 C C . ARG A 1 103 ? 10.410 -4.659 -7.445 1.00 89.44 103 ARG A C 1
ATOM 844 O O . ARG A 1 103 ? 11.034 -4.652 -8.495 1.00 89.44 103 ARG A O 1
ATOM 851 N N . LEU A 1 104 ? 10.559 -3.726 -6.504 1.00 89.75 104 LEU A N 1
ATOM 852 C CA . LEU A 1 104 ? 11.514 -2.623 -6.620 1.00 89.75 104 LEU A CA 1
ATOM 853 C C . LEU A 1 104 ? 12.968 -3.096 -6.449 1.00 89.75 104 LEU A C 1
ATOM 855 O O . LEU A 1 104 ? 13.864 -2.513 -7.050 1.00 89.75 104 LEU A O 1
ATOM 859 N N . LYS A 1 105 ? 13.214 -4.150 -5.657 1.00 90.75 105 LYS A N 1
ATOM 860 C CA . LYS A 1 105 ? 14.532 -4.801 -5.578 1.00 90.75 105 LYS A CA 1
ATOM 861 C C . LYS A 1 105 ? 14.856 -5.551 -6.869 1.00 90.75 105 LYS A C 1
ATOM 863 O O . LYS A 1 105 ? 15.939 -5.374 -7.410 1.00 90.75 105 LYS A O 1
ATOM 868 N N . GLU A 1 106 ? 13.908 -6.331 -7.394 1.00 90.75 106 GLU A N 1
ATOM 869 C CA . GLU A 1 106 ? 14.047 -7.053 -8.672 1.00 90.75 106 GLU A CA 1
ATOM 870 C C . GLU A 1 106 ? 14.320 -6.105 -9.850 1.00 90.75 106 GLU A C 1
ATOM 872 O O . GLU A 1 106 ? 15.047 -6.459 -10.772 1.00 90.75 106 GLU A O 1
ATOM 877 N N . SER A 1 107 ? 13.775 -4.886 -9.812 1.00 86.06 107 SER A N 1
ATOM 878 C CA . SER A 1 107 ? 14.028 -3.855 -10.821 1.00 86.06 107 SER A CA 1
ATOM 879 C C . SER A 1 107 ? 15.279 -3.002 -10.565 1.00 86.06 107 SER A C 1
ATOM 881 O O . SER A 1 107 ? 15.542 -2.099 -11.352 1.00 86.06 107 SER A O 1
ATOM 883 N N . GLY A 1 108 ? 16.002 -3.205 -9.456 1.00 87.31 108 GLY A N 1
ATOM 884 C CA . GLY A 1 108 ? 17.186 -2.415 -9.087 1.00 87.31 108 GLY A CA 1
ATOM 885 C C . GLY A 1 108 ? 16.913 -0.987 -8.584 1.00 87.31 108 GLY A C 1
ATOM 886 O O . GLY A 1 108 ? 17.839 -0.188 -8.477 1.00 87.31 108 GLY A O 1
ATOM 887 N N . GLU A 1 109 ? 15.665 -0.643 -8.253 1.00 82.00 109 GLU A N 1
ATOM 888 C CA . GLU A 1 109 ? 15.275 0.711 -7.812 1.00 82.00 109 GLU A CA 1
ATOM 889 C C . GLU A 1 109 ? 15.594 1.005 -6.347 1.00 82.00 109 GLU A C 1
ATOM 891 O O . GLU A 1 109 ? 15.701 2.169 -5.946 1.00 82.00 109 GLU A O 1
ATOM 896 N N . ILE A 1 110 ? 15.683 -0.048 -5.537 1.00 77.69 110 ILE A N 1
ATOM 897 C CA . ILE A 1 110 ? 16.028 0.003 -4.118 1.00 77.69 110 ILE A CA 1
ATOM 898 C C . ILE A 1 110 ? 16.995 -1.144 -3.802 1.00 77.69 110 ILE A C 1
ATOM 900 O O . ILE A 1 110 ? 16.930 -2.199 -4.433 1.00 77.69 110 ILE A O 1
ATOM 904 N N . LYS A 1 111 ? 17.884 -0.930 -2.829 1.00 69.31 111 LYS A N 1
ATOM 905 C CA . LYS A 1 111 ? 18.892 -1.910 -2.397 1.00 69.31 111 LYS A CA 1
ATOM 906 C C . LYS A 1 111 ? 18.328 -2.864 -1.338 1.00 69.31 111 LYS A C 1
ATOM 908 O O . LYS A 1 111 ? 17.530 -2.446 -0.469 1.00 69.31 111 LYS A O 1
#

Mean predicted aligned error: 14.53 Å

Sequence (111 aa):
AKLNAFKSINMPGTGNRPFGLTNKAGPGKDEGKAKNKEEYDEIKKDRRLKRDKRRYEKMDERILRLEQRLETLKNDSAKSAQAKRLEKSIERLKNRKVELQKRLKESGEIK

Radius of gyration: 24.55 Å; Cα contacts (8 Å, |Δi|>4): 35; chains: 1; bounding box: 84×24×57 Å

pLDDT: mean 75.93, std 18.8, range [44.12, 95.44]

Secondary structure (DSSP, 8-state):
-----------S------S------PSPS-S---SSHHHHHHHHHHHHHHHHHHHHHHHHHHHHHHHHHHHHHHS-GGGHHHHHHHHHHHHHHHHHHHHHHHHHHHTTS--